Protein AF-A0A962H5W5-F1 (afdb_monomer)

pLDDT: mean 82.76, std 16.05, range [38.53, 98.12]

Sequence (138 aa):
MAVGHEYLLQAAAADQRLARKHAELLALIEQIERPTLGQLGQVLGALKTQQQAWLSYRAAECELIGSLTLSAASWPTKYAHQCALNHSELRLRRVRDATRCVRRVTRFDAPSGPGSAPPDDYAIANCLQ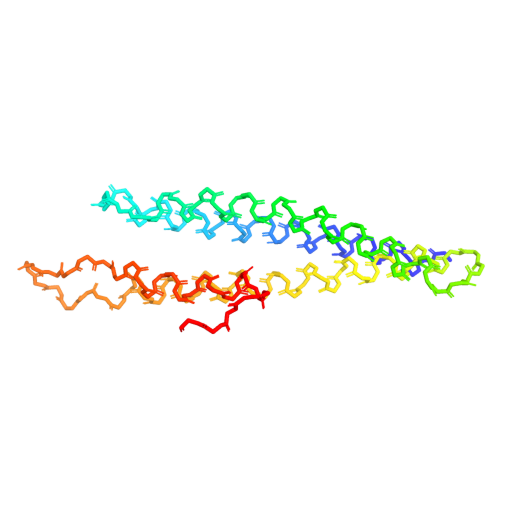QLAPLTNHL

Foldseek 3Di:
DPQLVVLQVLLVVLVVLLVVLLVVLLVLLVVLCPVPPDPSVVVSVVSVVLVVVLVVVLQVVLLVQLVVVVDPDCRSSSSSSNSSNVSSVLLSVLSVQLSVQSVVQQVPWDPDDPPTDRRDPVSNVVSCVSNVVPDDDD

Structure (mmCIF, N/CA/C/O backbone):
data_AF-A0A962H5W5-F1
#
_entry.id   AF-A0A962H5W5-F1
#
loop_
_atom_site.group_PDB
_atom_site.id
_atom_site.type_symbol
_atom_site.label_atom_id
_atom_site.label_alt_id
_atom_site.label_comp_id
_atom_site.label_asym_id
_atom_site.label_entity_id
_atom_site.label_seq_id
_atom_site.pdbx_PDB_ins_code
_atom_site.Cartn_x
_atom_site.Cartn_y
_atom_site.Cartn_z
_atom_site.occupancy
_atom_site.B_iso_or_equiv
_atom_site.auth_seq_id
_atom_site.auth_comp_id
_atom_site.auth_asym_id
_atom_site.auth_atom_id
_atom_site.pdbx_PDB_model_num
ATOM 1 N N . MET A 1 1 ? 25.247 -0.342 -16.739 1.00 53.72 1 MET A N 1
ATOM 2 C CA . MET A 1 1 ? 24.498 -1.351 -15.952 1.00 53.72 1 MET A CA 1
ATOM 3 C C . MET A 1 1 ? 24.246 -0.964 -14.483 1.00 53.72 1 MET A C 1
ATOM 5 O O . MET A 1 1 ? 23.382 -1.578 -13.880 1.00 53.72 1 MET A O 1
ATOM 9 N N . ALA A 1 2 ? 24.895 0.061 -13.903 1.00 62.94 2 ALA A N 1
ATOM 10 C CA . ALA A 1 2 ? 24.767 0.379 -12.467 1.00 62.94 2 ALA A CA 1
ATOM 11 C C . ALA A 1 2 ? 23.430 1.027 -12.026 1.00 62.94 2 ALA A C 1
ATOM 13 O O . ALA A 1 2 ? 22.914 0.705 -10.963 1.00 62.94 2 ALA A O 1
ATOM 14 N N . VAL A 1 3 ? 22.829 1.899 -12.846 1.00 63.75 3 VAL A N 1
ATOM 15 C CA . VAL A 1 3 ? 21.705 2.759 -12.404 1.00 63.75 3 VAL A CA 1
ATOM 16 C C . VAL A 1 3 ? 20.392 1.992 -12.174 1.00 63.75 3 VAL A C 1
ATOM 18 O O . VAL A 1 3 ? 19.627 2.323 -11.277 1.00 63.75 3 VAL A O 1
ATOM 21 N N . GLY A 1 4 ? 20.111 0.944 -12.956 1.00 73.25 4 GLY A N 1
ATOM 22 C CA . GLY A 1 4 ? 18.900 0.130 -12.757 1.00 73.25 4 GLY A CA 1
ATOM 23 C C . GLY A 1 4 ? 18.947 -0.703 -11.471 1.00 73.25 4 GLY A C 1
ATOM 24 O O . GLY A 1 4 ? 17.934 -0.856 -10.794 1.00 73.25 4 GLY A O 1
ATOM 25 N N . HIS A 1 5 ? 20.136 -1.194 -11.111 1.00 80.75 5 HIS A N 1
ATOM 26 C CA . HIS A 1 5 ? 20.346 -1.996 -9.907 1.00 80.75 5 HIS A CA 1
ATOM 27 C C . HIS A 1 5 ? 20.184 -1.163 -8.628 1.00 80.75 5 HIS A C 1
ATOM 29 O O . HIS A 1 5 ? 19.607 -1.630 -7.651 1.00 80.75 5 HIS A O 1
ATOM 35 N N . GLU A 1 6 ? 20.625 0.096 -8.652 1.00 87.56 6 GLU A N 1
ATOM 36 C CA . GLU A 1 6 ? 20.420 1.025 -7.542 1.00 87.56 6 GLU A CA 1
ATOM 37 C C . GLU A 1 6 ? 18.927 1.237 -7.243 1.00 87.56 6 GLU A C 1
ATOM 39 O O . GLU A 1 6 ? 18.505 1.079 -6.095 1.00 87.56 6 GLU A O 1
ATOM 44 N N . TYR A 1 7 ? 18.105 1.504 -8.266 1.00 88.06 7 TYR A N 1
ATOM 45 C CA . TYR A 1 7 ? 16.658 1.658 -8.078 1.00 88.06 7 TYR A CA 1
ATOM 46 C C . TYR A 1 7 ? 15.990 0.388 -7.558 1.00 88.06 7 TYR A C 1
ATOM 48 O O . TYR A 1 7 ? 15.091 0.477 -6.725 1.00 88.06 7 TYR A O 1
ATOM 56 N N . LEU A 1 8 ? 16.439 -0.789 -7.999 1.00 87.12 8 LEU A N 1
ATOM 57 C CA . LEU A 1 8 ? 15.937 -2.062 -7.487 1.00 87.12 8 LEU A CA 1
ATOM 58 C C . LEU A 1 8 ? 16.194 -2.202 -5.977 1.00 87.12 8 LEU A C 1
ATOM 60 O O . LEU A 1 8 ? 15.275 -2.522 -5.220 1.00 87.12 8 LEU A O 1
ATOM 64 N N . LEU A 1 9 ? 17.419 -1.918 -5.524 1.00 91.75 9 LEU A N 1
ATOM 65 C CA . LEU A 1 9 ? 17.771 -1.967 -4.101 1.00 91.75 9 LEU A CA 1
ATOM 66 C C . LEU A 1 9 ? 16.997 -0.922 -3.286 1.00 91.75 9 LEU A C 1
ATOM 68 O O . LEU A 1 9 ? 16.485 -1.225 -2.204 1.00 91.75 9 LEU A O 1
ATOM 72 N N . GLN A 1 10 ? 16.866 0.300 -3.807 1.00 92.56 10 GLN A N 1
ATOM 73 C CA . GLN A 1 10 ? 16.103 1.363 -3.154 1.00 92.56 10 GLN A CA 1
ATOM 74 C C . GLN A 1 10 ? 14.612 1.017 -3.056 1.00 92.56 10 GLN A C 1
ATOM 76 O O . GLN A 1 10 ? 14.012 1.228 -1.998 1.00 92.56 10 GLN A O 1
ATOM 81 N N . ALA A 1 11 ? 14.025 0.442 -4.111 1.00 90.06 11 ALA A N 1
ATOM 82 C CA . ALA A 1 11 ? 12.640 -0.018 -4.121 1.00 90.06 11 ALA A CA 1
ATOM 83 C C . ALA A 1 11 ? 12.422 -1.132 -3.088 1.00 90.06 11 ALA A C 1
ATOM 85 O O . ALA A 1 11 ? 11.494 -1.044 -2.286 1.00 90.06 11 ALA A O 1
ATOM 86 N N . ALA A 1 12 ? 13.324 -2.116 -3.010 1.00 92.31 12 ALA A N 1
ATOM 87 C CA . ALA A 1 12 ? 13.263 -3.164 -1.991 1.00 92.31 12 ALA A CA 1
ATOM 88 C C . ALA A 1 12 ? 13.342 -2.588 -0.563 1.00 92.31 12 ALA A C 1
ATOM 90 O O . ALA A 1 12 ? 12.569 -2.966 0.322 1.00 92.31 12 ALA A O 1
ATOM 91 N N . ALA A 1 13 ? 14.229 -1.618 -0.329 1.00 95.12 13 ALA A N 1
ATOM 92 C CA . ALA A 1 13 ? 14.328 -0.943 0.961 1.00 95.12 13 ALA A CA 1
ATOM 93 C C . ALA A 1 13 ? 13.066 -0.118 1.288 1.00 95.12 13 ALA A C 1
ATOM 95 O O . ALA A 1 13 ? 12.629 -0.078 2.444 1.00 95.12 13 ALA A O 1
ATOM 96 N N . ALA A 1 14 ? 12.466 0.540 0.291 1.00 93.94 14 ALA A N 1
ATOM 97 C CA . ALA A 1 14 ? 11.201 1.255 0.437 1.00 93.94 14 ALA A CA 1
ATOM 98 C C . ALA A 1 14 ? 10.046 0.298 0.763 1.00 93.94 14 ALA A C 1
ATOM 100 O O . ALA A 1 14 ? 9.263 0.596 1.666 1.00 93.94 14 ALA A O 1
ATOM 101 N N . ASP A 1 15 ? 10.001 -0.873 0.128 1.00 94.00 15 ASP A N 1
ATOM 102 C CA . ASP A 1 15 ? 8.996 -1.913 0.362 1.00 94.00 15 ASP A CA 1
ATOM 103 C C . ASP A 1 15 ? 9.072 -2.468 1.778 1.00 94.00 15 ASP A C 1
ATOM 105 O O . ASP A 1 15 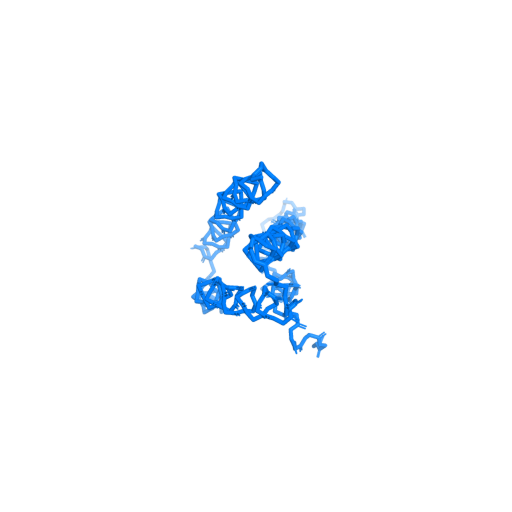? 8.053 -2.571 2.459 1.00 94.00 15 ASP A O 1
ATOM 109 N N . GLN A 1 16 ? 10.277 -2.722 2.287 1.00 96.69 16 GLN A N 1
ATOM 110 C CA . GLN A 1 16 ? 10.448 -3.123 3.681 1.00 96.69 16 GLN A CA 1
ATOM 111 C C . GLN A 1 16 ? 9.977 -2.038 4.662 1.00 96.69 16 GLN A C 1
ATOM 113 O O . GLN A 1 16 ? 9.342 -2.340 5.676 1.00 96.69 16 GLN A O 1
ATOM 118 N N . ARG A 1 17 ? 10.272 -0.758 4.386 1.00 97.62 17 ARG A N 1
ATOM 119 C CA . ARG A 1 17 ? 9.785 0.360 5.216 1.00 97.62 17 ARG A CA 1
ATOM 120 C C . ARG A 1 17 ? 8.263 0.478 5.161 1.00 97.62 17 ARG A C 1
ATOM 122 O O . ARG A 1 17 ? 7.650 0.727 6.199 1.00 97.62 17 ARG A O 1
ATOM 129 N N . LEU A 1 18 ? 7.673 0.302 3.981 1.00 97.12 18 LEU A N 1
ATOM 130 C CA . LEU A 1 18 ? 6.230 0.306 3.768 1.00 97.12 18 LEU A CA 1
ATOM 131 C C . LEU A 1 18 ? 5.560 -0.846 4.515 1.00 97.12 18 LEU A C 1
ATOM 133 O O . LEU A 1 18 ? 4.626 -0.592 5.267 1.00 97.12 18 LEU A O 1
ATOM 137 N N . ALA A 1 19 ? 6.074 -2.070 4.396 1.00 97.38 19 ALA A N 1
ATOM 138 C CA . ALA A 1 19 ? 5.551 -3.237 5.099 1.00 97.38 19 ALA A CA 1
ATOM 139 C C . ALA A 1 19 ? 5.559 -3.032 6.620 1.00 97.38 19 ALA A C 1
ATOM 141 O O . ALA A 1 19 ? 4.533 -3.217 7.273 1.00 97.38 19 ALA A O 1
ATOM 142 N N . ARG A 1 20 ? 6.680 -2.551 7.182 1.00 98.12 20 ARG A N 1
ATOM 143 C CA . ARG A 1 20 ? 6.777 -2.237 8.618 1.00 98.12 20 ARG A CA 1
ATOM 144 C C . ARG A 1 20 ? 5.763 -1.179 9.053 1.00 98.12 20 ARG A C 1
ATOM 146 O O . ARG A 1 20 ? 5.114 -1.348 10.079 1.00 98.12 20 ARG A O 1
ATOM 153 N N . LYS A 1 21 ? 5.604 -0.094 8.286 1.00 97.44 21 LYS A N 1
ATOM 154 C CA . LYS A 1 21 ? 4.641 0.967 8.628 1.00 97.44 21 LYS A CA 1
ATOM 155 C C . LYS A 1 21 ? 3.189 0.554 8.433 1.00 97.44 21 LYS A C 1
ATOM 157 O O . LYS A 1 21 ? 2.347 0.965 9.221 1.00 97.44 21 LYS A O 1
ATOM 162 N N . HIS A 1 22 ? 2.901 -0.285 7.447 1.00 97.69 22 HIS A N 1
ATOM 163 C CA . HIS A 1 22 ? 1.573 -0.854 7.277 1.00 97.69 22 HIS A CA 1
ATOM 164 C C . HIS A 1 22 ? 1.221 -1.778 8.450 1.00 97.69 22 HIS A C 1
ATOM 166 O O . HIS A 1 22 ? 0.144 -1.650 9.018 1.00 97.69 22 HIS A O 1
ATOM 172 N N . ALA A 1 23 ? 2.150 -2.638 8.881 1.00 97.50 23 ALA A N 1
ATOM 173 C CA . ALA A 1 23 ? 1.961 -3.474 10.067 1.00 97.50 23 ALA A CA 1
ATOM 174 C C . ALA A 1 23 ? 1.742 -2.641 11.345 1.00 97.50 23 ALA A C 1
ATOM 176 O O . ALA A 1 23 ? 0.869 -2.964 12.141 1.00 97.50 23 ALA A O 1
ATOM 177 N N . GLU A 1 24 ? 2.478 -1.538 11.517 1.00 96.50 24 GLU A N 1
ATOM 178 C CA . GLU A 1 24 ? 2.271 -0.598 12.630 1.00 96.50 24 GLU A CA 1
ATOM 179 C C . GLU A 1 24 ? 0.882 0.054 12.603 1.00 96.50 24 GLU A C 1
ATOM 181 O O . GLU A 1 24 ? 0.262 0.197 13.655 1.00 96.50 24 GLU A O 1
ATOM 186 N N . LEU A 1 25 ? 0.380 0.434 11.422 1.00 95.62 25 LEU A N 1
ATOM 187 C CA . LEU A 1 25 ? -0.978 0.959 11.270 1.00 95.62 25 LEU A CA 1
ATOM 188 C C . LEU A 1 25 ? -2.031 -0.092 11.639 1.00 95.62 25 LEU A C 1
ATOM 190 O O . LEU A 1 25 ? -2.953 0.219 12.384 1.00 95.62 25 LEU A O 1
ATOM 194 N N . LEU A 1 26 ? -1.883 -1.324 11.146 1.00 94.88 26 LEU A N 1
ATOM 195 C CA . LEU A 1 26 ? -2.806 -2.414 11.463 1.00 94.88 26 LEU A CA 1
ATOM 196 C C . LEU A 1 26 ? -2.822 -2.704 12.964 1.00 94.88 26 LEU A C 1
ATOM 198 O O . LEU A 1 26 ? -3.891 -2.734 13.554 1.00 94.88 26 LEU A O 1
ATOM 202 N N . ALA A 1 27 ? -1.652 -2.828 13.595 1.00 93.06 27 ALA A N 1
ATOM 203 C CA . ALA A 1 27 ? -1.555 -3.066 15.033 1.00 93.06 27 ALA A CA 1
ATOM 204 C C . ALA A 1 27 ? -2.178 -1.928 15.859 1.00 93.06 27 ALA A C 1
ATOM 206 O O . ALA A 1 27 ? -2.781 -2.186 16.897 1.00 93.06 27 ALA A O 1
ATOM 207 N N . LEU A 1 28 ? -2.051 -0.676 15.403 1.00 90.44 28 LEU A N 1
ATOM 208 C CA . LEU A 1 28 ? -2.706 0.468 16.035 1.00 90.44 28 LEU A CA 1
ATOM 209 C C . LEU A 1 28 ? -4.235 0.349 15.962 1.00 90.44 28 LEU A C 1
ATOM 211 O O . LEU A 1 28 ? -4.895 0.555 16.972 1.00 90.44 28 LEU A O 1
ATOM 215 N N . ILE A 1 29 ? -4.785 -0.013 14.801 1.00 88.38 29 ILE A N 1
ATOM 216 C CA . ILE A 1 29 ? -6.232 -0.208 14.622 1.00 88.38 29 ILE A CA 1
ATOM 217 C C . ILE A 1 29 ? -6.726 -1.404 15.449 1.00 88.38 29 ILE A C 1
ATOM 219 O O . ILE A 1 29 ? -7.709 -1.270 16.168 1.00 88.38 29 ILE A O 1
ATOM 223 N N . GLU A 1 30 ? -6.005 -2.530 15.443 1.00 88.31 30 GLU A N 1
ATOM 224 C CA . GLU A 1 30 ? -6.341 -3.716 16.252 1.00 88.31 30 GLU A CA 1
ATOM 225 C C . GLU A 1 30 ? -6.342 -3.407 17.761 1.00 88.31 30 GLU A C 1
ATOM 227 O O . GLU A 1 30 ? -7.133 -3.973 18.510 1.00 88.31 30 GLU A O 1
ATOM 232 N N . GLN A 1 31 ? -5.466 -2.515 18.239 1.00 85.00 31 GLN A N 1
ATOM 233 C CA . GLN A 1 31 ? -5.463 -2.077 19.642 1.00 85.00 31 GLN A CA 1
ATOM 234 C C . GLN A 1 31 ? -6.691 -1.231 19.993 1.00 85.00 31 GLN A C 1
ATOM 236 O O . GLN A 1 31 ? -7.194 -1.347 21.109 1.00 85.00 31 GLN A O 1
ATOM 241 N N . ILE A 1 32 ? -7.162 -0.407 19.054 1.00 79.44 32 ILE A N 1
ATOM 242 C CA . ILE A 1 32 ? -8.354 0.435 19.220 1.00 79.44 32 ILE A CA 1
ATOM 243 C C . ILE A 1 32 ? -9.632 -0.411 19.186 1.00 79.44 32 ILE A C 1
ATOM 245 O O . ILE A 1 32 ? -10.554 -0.124 19.935 1.00 79.44 32 ILE A O 1
ATOM 249 N N . GLU A 1 33 ? -9.669 -1.467 18.371 1.00 71.50 33 GLU A N 1
ATOM 250 C CA . GLU A 1 33 ? -10.833 -2.351 18.210 1.00 71.50 33 GLU A CA 1
ATOM 251 C C . GLU A 1 33 ? -11.084 -3.258 19.433 1.00 71.50 33 GLU A C 1
ATOM 253 O O . GLU A 1 33 ? -12.222 -3.592 19.746 1.00 71.50 33 GLU A O 1
ATOM 258 N N . ARG A 1 34 ? -10.042 -3.657 20.179 1.00 61.78 34 ARG A N 1
ATOM 259 C CA . ARG A 1 34 ? -10.188 -4.570 21.337 1.00 61.78 34 ARG A CA 1
ATOM 260 C C . ARG A 1 34 ? -11.174 -4.105 22.430 1.00 61.78 34 ARG A C 1
ATOM 262 O O . ARG A 1 34 ? -11.752 -4.985 23.066 1.00 61.78 34 ARG A O 1
ATOM 269 N N . PRO A 1 35 ? -11.370 -2.800 22.693 1.00 56.09 35 PRO A N 1
ATOM 270 C CA . PRO A 1 35 ? -12.443 -2.321 23.574 1.00 56.09 35 PRO A CA 1
ATOM 271 C C . PRO A 1 35 ? -13.789 -1.986 22.892 1.00 56.09 35 PRO A C 1
ATOM 273 O O . PRO A 1 35 ? -14.773 -1.818 23.611 1.00 56.09 35 PRO A O 1
ATOM 276 N N . THR A 1 36 ? -13.886 -1.901 21.559 1.00 51.09 36 THR A N 1
ATOM 277 C CA . THR A 1 36 ? -15.105 -1.489 20.830 1.00 51.09 36 THR A CA 1
ATOM 278 C C . THR A 1 36 ? -15.480 -2.499 19.741 1.00 51.09 36 THR A C 1
ATOM 280 O O . THR A 1 36 ? -14.849 -2.590 18.693 1.00 51.09 36 THR A O 1
ATOM 283 N N . LEU A 1 37 ? -16.563 -3.254 19.961 1.00 48.53 37 LEU A N 1
ATOM 284 C CA . LEU A 1 37 ? -17.202 -4.095 18.938 1.00 48.53 37 LEU A CA 1
ATOM 285 C C . LEU A 1 37 ? -17.851 -3.195 17.867 1.00 48.53 37 LEU A C 1
ATOM 287 O O . LEU A 1 37 ? -19.047 -2.921 17.922 1.00 48.53 37 LEU A O 1
ATOM 291 N N . GLY A 1 38 ? -17.053 -2.688 16.927 1.00 61.31 38 GLY A N 1
ATOM 292 C CA . GLY A 1 38 ? -17.466 -1.706 15.922 1.00 61.31 38 GLY A CA 1
ATOM 293 C C . GLY A 1 38 ? -16.872 -1.968 14.537 1.00 61.31 38 GLY A C 1
ATOM 294 O O . GLY A 1 38 ? -15.990 -2.804 14.360 1.00 61.31 38 GLY A O 1
ATOM 295 N N . GLN A 1 39 ? -17.374 -1.243 13.535 1.00 67.44 39 GLN A N 1
ATOM 296 C CA . GLN A 1 39 ? -17.140 -1.398 12.086 1.00 67.44 39 GLN A CA 1
ATOM 297 C C . GLN A 1 39 ? -15.654 -1.418 11.645 1.00 67.44 39 GLN A C 1
ATOM 299 O O . GLN A 1 39 ? -15.351 -1.784 10.504 1.00 67.44 39 GLN A O 1
ATOM 304 N N . LEU A 1 40 ? -14.716 -1.095 12.542 1.00 74.62 40 LEU A N 1
ATOM 305 C CA . LEU A 1 40 ? -13.269 -1.130 12.322 1.00 74.62 40 LEU A CA 1
ATOM 306 C C . LEU A 1 40 ? -12.723 -2.511 11.922 1.00 74.62 40 LEU A C 1
ATOM 308 O O . LEU A 1 40 ? -11.770 -2.565 11.141 1.00 74.62 40 LEU A O 1
ATOM 312 N N . GLY A 1 41 ? -13.344 -3.617 12.342 1.00 76.12 41 GLY A N 1
ATOM 313 C CA . GLY A 1 41 ? -12.916 -4.957 11.919 1.00 76.12 41 GLY A CA 1
ATOM 314 C C . GLY A 1 41 ? -13.009 -5.168 10.402 1.00 76.12 41 GLY A C 1
ATOM 315 O O . GLY A 1 41 ? -12.116 -5.754 9.779 1.00 76.12 41 GLY A O 1
ATOM 316 N N . GLN A 1 42 ? -14.043 -4.605 9.763 1.00 83.06 42 GLN A N 1
ATOM 317 C CA . GLN A 1 42 ? -14.171 -4.624 8.300 1.00 83.06 42 GLN A CA 1
ATOM 318 C C . GLN A 1 42 ? -13.104 -3.745 7.640 1.00 83.06 42 GLN A C 1
ATOM 320 O O . GLN A 1 42 ? -12.507 -4.137 6.634 1.00 83.06 42 GLN A O 1
ATOM 325 N N . VAL A 1 43 ? -12.808 -2.586 8.237 1.00 86.12 43 VAL A N 1
ATOM 326 C CA . VAL A 1 43 ? -11.757 -1.672 7.769 1.00 86.12 43 VAL A CA 1
ATOM 327 C C . VAL A 1 43 ? -10.386 -2.346 7.819 1.00 86.12 43 VAL A C 1
ATOM 329 O O . VAL A 1 43 ? -9.617 -2.243 6.865 1.00 86.12 43 VAL A O 1
ATOM 332 N N . LEU A 1 44 ? -10.082 -3.096 8.878 1.00 88.94 44 LEU A N 1
ATOM 333 C CA . LEU A 1 44 ? -8.828 -3.832 9.007 1.00 88.94 44 LEU A CA 1
ATOM 334 C C . LEU A 1 44 ? -8.644 -4.868 7.884 1.00 88.94 44 LEU A C 1
ATOM 336 O O . LEU A 1 44 ? -7.579 -4.937 7.259 1.00 88.94 44 LEU A O 1
ATOM 340 N N . GLY A 1 45 ? -9.686 -5.659 7.610 1.00 89.75 45 GLY A N 1
ATOM 341 C CA . GLY A 1 45 ? -9.696 -6.624 6.507 1.00 89.75 45 GLY A CA 1
ATOM 342 C C . GLY A 1 45 ? -9.542 -5.946 5.142 1.00 89.75 45 GLY A C 1
ATOM 343 O O . GLY A 1 45 ? -8.748 -6.392 4.304 1.00 89.75 45 GLY A O 1
ATOM 344 N N . ALA A 1 46 ? -10.232 -4.821 4.945 1.00 91.75 46 ALA A N 1
ATOM 345 C CA . ALA A 1 46 ? -10.136 -4.019 3.732 1.00 91.75 46 ALA A CA 1
ATOM 346 C C . ALA A 1 46 ? -8.727 -3.435 3.538 1.00 91.75 46 ALA A C 1
ATOM 348 O O . ALA A 1 46 ? -8.191 -3.524 2.438 1.00 91.75 46 ALA A O 1
ATOM 349 N N . LEU A 1 47 ? -8.078 -2.917 4.587 1.00 93.06 47 LEU A N 1
ATOM 350 C CA . LEU A 1 47 ? -6.705 -2.399 4.524 1.00 93.06 47 LEU A CA 1
ATOM 351 C C . LEU A 1 47 ? -5.697 -3.486 4.131 1.00 93.06 47 LEU A C 1
ATOM 353 O O . LEU A 1 47 ? -4.853 -3.261 3.261 1.00 93.06 47 LEU A O 1
ATOM 357 N N . LYS A 1 48 ? -5.804 -4.683 4.729 1.00 94.69 48 LYS A N 1
ATOM 358 C CA . LYS A 1 48 ? -4.954 -5.840 4.389 1.00 94.69 48 LYS A CA 1
ATOM 359 C C . LYS A 1 48 ? -5.108 -6.218 2.911 1.00 94.69 48 LYS A C 1
ATOM 361 O O . LYS A 1 48 ? -4.110 -6.307 2.193 1.00 94.69 48 LYS A O 1
ATOM 366 N N . THR A 1 49 ? -6.350 -6.363 2.452 1.00 95.19 49 THR A N 1
ATOM 367 C CA . THR A 1 49 ? -6.676 -6.723 1.061 1.00 95.19 49 THR A CA 1
ATOM 368 C C . THR A 1 49 ? -6.216 -5.646 0.081 1.00 95.19 49 THR A C 1
ATOM 370 O O . THR A 1 49 ? -5.553 -5.931 -0.916 1.00 95.19 49 THR A O 1
ATOM 373 N N . GLN A 1 50 ? -6.501 -4.381 0.386 1.00 94.38 50 GLN A N 1
ATOM 374 C CA . GLN A 1 50 ? -6.161 -3.254 -0.472 1.00 94.38 50 GLN A CA 1
ATOM 375 C C . GLN A 1 50 ? -4.641 -3.080 -0.596 1.00 94.38 50 GLN A C 1
ATOM 377 O O . GLN A 1 50 ? -4.161 -2.767 -1.683 1.00 94.38 50 GLN A O 1
ATOM 382 N N . GLN A 1 51 ? -3.860 -3.340 0.458 1.00 95.50 51 GLN A N 1
ATOM 383 C CA . GLN A 1 51 ? -2.399 -3.304 0.378 1.00 95.50 51 GLN A CA 1
ATOM 384 C C . GLN A 1 51 ? -1.834 -4.405 -0.535 1.00 95.50 51 GLN A C 1
ATOM 386 O O . GLN A 1 51 ? -0.900 -4.140 -1.292 1.00 95.50 51 GLN A O 1
ATOM 391 N N . GLN A 1 52 ? -2.399 -5.616 -0.505 1.00 95.38 52 GLN A N 1
ATOM 392 C CA . GLN A 1 52 ? -2.007 -6.707 -1.409 1.00 95.38 52 GLN A CA 1
ATOM 393 C C . GLN A 1 52 ? -2.375 -6.396 -2.867 1.00 95.38 52 GLN A C 1
ATOM 395 O O . GLN A 1 52 ? -1.545 -6.541 -3.769 1.00 95.38 52 GLN A O 1
ATOM 400 N N . ALA A 1 53 ? -3.591 -5.893 -3.094 1.00 94.94 53 ALA A N 1
ATOM 401 C CA . ALA A 1 53 ? -4.037 -5.461 -4.415 1.00 94.94 53 ALA A CA 1
ATOM 402 C C . ALA A 1 53 ? -3.166 -4.317 -4.956 1.00 94.94 53 ALA A C 1
ATOM 404 O O . ALA A 1 53 ? -2.767 -4.333 -6.116 1.00 94.94 53 ALA A O 1
ATOM 405 N N . TRP A 1 54 ? -2.794 -3.359 -4.103 1.00 94.81 54 TRP A N 1
ATOM 406 C CA . TRP A 1 54 ? -1.923 -2.248 -4.476 1.00 94.81 54 TRP A CA 1
ATOM 407 C C . TRP A 1 54 ? -0.521 -2.706 -4.903 1.00 94.81 54 TRP A C 1
ATOM 409 O O . TRP A 1 54 ? 0.024 -2.161 -5.860 1.00 94.81 54 TRP A O 1
ATOM 419 N N . LEU A 1 55 ? 0.058 -3.716 -4.238 1.00 94.38 55 LEU A N 1
ATOM 420 C CA . LEU A 1 55 ? 1.348 -4.292 -4.644 1.00 94.38 55 LEU A CA 1
ATOM 421 C C . LEU A 1 55 ? 1.274 -4.914 -6.044 1.00 94.38 55 LEU A C 1
ATOM 423 O O . LEU A 1 55 ? 2.183 -4.713 -6.848 1.00 94.38 55 LEU A O 1
ATOM 427 N N . SER A 1 56 ? 0.177 -5.619 -6.331 1.00 95.19 56 SER A N 1
ATOM 428 C CA . SER A 1 56 ? -0.072 -6.240 -7.638 1.00 95.19 56 SER A CA 1
ATOM 429 C C . SER A 1 56 ? -0.282 -5.183 -8.724 1.00 95.19 56 SER A C 1
ATOM 431 O O . SER A 1 56 ? 0.361 -5.235 -9.769 1.00 95.19 56 SER A O 1
ATOM 433 N N . TYR A 1 57 ? -1.107 -4.169 -8.437 1.00 94.06 57 TYR A N 1
ATOM 434 C CA . TYR A 1 57 ? -1.314 -3.018 -9.315 1.00 94.06 57 TYR A CA 1
ATOM 435 C C . TYR A 1 57 ? 0.007 -2.319 -9.649 1.00 94.06 57 TYR A C 1
ATOM 437 O O . TYR A 1 57 ? 0.315 -2.122 -10.817 1.00 94.06 57 TYR A O 1
ATOM 445 N N . ARG A 1 58 ? 0.824 -1.996 -8.637 1.00 95.00 58 ARG A N 1
ATOM 446 C CA . ARG A 1 58 ? 2.119 -1.334 -8.836 1.00 95.00 58 ARG A CA 1
ATOM 447 C C . ARG A 1 58 ? 3.032 -2.143 -9.756 1.00 95.00 58 ARG A C 1
ATOM 449 O O . ARG A 1 58 ? 3.718 -1.553 -10.582 1.00 95.00 58 ARG A O 1
ATOM 456 N N . ALA A 1 59 ? 3.088 -3.465 -9.587 1.00 93.75 59 ALA A N 1
ATOM 457 C CA . ALA A 1 59 ? 3.929 -4.314 -10.426 1.00 93.75 59 ALA A CA 1
ATOM 458 C C . ALA A 1 59 ? 3.508 -4.225 -11.902 1.00 93.75 59 ALA A C 1
ATOM 460 O O . ALA A 1 59 ? 4.348 -3.917 -12.745 1.00 93.75 59 ALA A O 1
ATOM 461 N N . ALA A 1 60 ? 2.212 -4.394 -12.181 1.00 95.31 60 ALA A N 1
ATOM 462 C CA . ALA A 1 60 ? 1.662 -4.303 -13.533 1.00 95.31 60 ALA A CA 1
ATOM 463 C C . ALA A 1 60 ? 1.838 -2.900 -14.148 1.00 95.31 60 ALA A C 1
ATOM 465 O O . ALA A 1 60 ? 2.282 -2.768 -15.287 1.00 95.31 60 ALA A O 1
ATOM 466 N N . GLU A 1 61 ? 1.556 -1.846 -13.379 1.00 94.88 61 GLU A N 1
ATOM 467 C CA . GLU A 1 61 ? 1.719 -0.450 -13.806 1.00 94.88 61 GLU A CA 1
ATOM 468 C C . GLU A 1 61 ? 3.177 -0.147 -14.186 1.00 94.88 61 GLU A C 1
ATOM 470 O O . GLU A 1 61 ? 3.460 0.429 -15.236 1.00 94.88 61 GLU A O 1
ATOM 475 N N . CYS A 1 62 ? 4.132 -0.572 -13.355 1.00 94.38 62 CYS A N 1
ATOM 476 C CA . CYS A 1 62 ? 5.543 -0.290 -13.594 1.00 94.38 62 CYS A CA 1
ATOM 477 C C . CYS A 1 62 ? 6.147 -1.125 -14.725 1.00 94.38 62 CYS A C 1
ATOM 479 O O . CYS A 1 62 ? 7.050 -0.641 -15.412 1.00 94.38 62 CYS A O 1
ATOM 481 N N . GLU A 1 63 ? 5.653 -2.342 -14.953 1.00 92.25 63 GLU A N 1
ATOM 482 C CA . GLU A 1 63 ? 6.002 -3.134 -16.135 1.00 92.25 63 GLU A CA 1
ATOM 483 C C . GLU A 1 63 ? 5.531 -2.446 -17.421 1.00 92.25 63 GLU A C 1
ATOM 485 O O . GLU A 1 63 ? 6.307 -2.312 -18.375 1.00 92.25 63 GLU A O 1
ATOM 490 N N . LEU A 1 64 ? 4.299 -1.926 -17.426 1.00 92.69 64 LEU A N 1
ATOM 491 C CA . LEU A 1 64 ? 3.776 -1.154 -18.547 1.00 92.69 64 LEU A CA 1
ATOM 492 C C . LEU A 1 64 ? 4.609 0.110 -18.788 1.00 92.69 64 LEU A C 1
ATOM 494 O O . LEU A 1 64 ? 5.060 0.327 -19.909 1.00 92.69 64 LEU A O 1
ATOM 498 N N . ILE A 1 65 ? 4.880 0.912 -17.754 1.00 90.94 65 ILE A N 1
ATOM 499 C CA . ILE A 1 65 ? 5.697 2.134 -17.872 1.00 90.94 65 ILE A CA 1
ATOM 500 C C . ILE A 1 65 ? 7.087 1.823 -18.433 1.00 90.94 65 ILE A C 1
ATOM 502 O O . ILE A 1 65 ? 7.565 2.531 -19.321 1.00 90.94 65 ILE A O 1
ATOM 506 N N . GLY A 1 66 ? 7.731 0.756 -17.952 1.00 89.12 66 GLY A N 1
ATOM 507 C CA . GLY A 1 66 ? 9.004 0.299 -18.502 1.00 89.12 66 GLY A CA 1
ATOM 508 C C . GLY A 1 66 ? 8.893 -0.021 -19.993 1.00 89.12 66 GLY A C 1
ATOM 509 O O . GLY A 1 66 ? 9.698 0.459 -20.793 1.00 89.12 66 GLY A O 1
ATOM 510 N N . SER A 1 67 ? 7.860 -0.767 -20.377 1.00 88.69 67 SER A N 1
ATOM 511 C CA . SER A 1 67 ? 7.616 -1.189 -21.762 1.00 88.69 67 SER A CA 1
ATOM 512 C C . SER A 1 67 ? 7.299 -0.017 -22.701 1.00 88.69 67 SER A C 1
ATOM 514 O O . SER A 1 67 ? 7.801 0.033 -23.823 1.00 88.69 67 SER A O 1
ATOM 516 N N . LEU A 1 68 ? 6.536 0.974 -22.229 1.00 88.69 68 LEU A N 1
ATOM 517 C CA . LEU A 1 68 ? 6.159 2.174 -22.988 1.00 88.69 68 LEU A CA 1
ATOM 518 C C . LEU A 1 68 ? 7.338 3.100 -23.302 1.00 88.69 68 LEU A C 1
ATOM 520 O O . LEU A 1 68 ? 7.205 3.994 -24.134 1.00 88.69 68 LEU A O 1
ATOM 524 N N . THR A 1 69 ? 8.504 2.894 -22.686 1.00 84.44 69 THR A N 1
ATOM 525 C CA . THR A 1 69 ? 9.700 3.681 -23.022 1.00 84.44 69 THR A CA 1
ATOM 526 C C . THR A 1 69 ? 10.251 3.379 -24.414 1.00 84.44 69 THR A C 1
ATOM 528 O O . THR A 1 69 ? 11.123 4.117 -24.876 1.00 84.44 69 THR A O 1
ATOM 531 N N . LEU A 1 70 ? 9.778 2.300 -25.067 1.00 79.81 70 LEU A N 1
ATOM 532 C CA . LEU A 1 70 ? 10.166 1.849 -26.415 1.00 79.81 70 LEU A CA 1
ATOM 533 C C . LEU A 1 70 ? 11.690 1.831 -26.642 1.00 79.81 70 LEU A C 1
ATOM 535 O O . LEU A 1 70 ? 12.182 1.946 -27.763 1.00 79.81 70 LEU A O 1
ATOM 539 N N . SER A 1 71 ? 12.448 1.716 -25.553 1.00 76.50 71 SER A N 1
ATOM 540 C CA . SER A 1 71 ? 13.894 1.867 -25.537 1.00 76.50 71 SER A CA 1
ATOM 541 C C . SER A 1 71 ? 14.560 0.503 -25.652 1.00 76.50 71 SER A C 1
ATOM 543 O O . SER A 1 71 ? 14.137 -0.464 -25.022 1.00 76.50 71 SER A O 1
ATOM 545 N N . ALA A 1 72 ? 15.648 0.426 -26.415 1.00 71.25 72 ALA A N 1
ATOM 546 C CA . ALA A 1 72 ? 16.478 -0.770 -26.463 1.00 71.25 72 ALA A CA 1
ATOM 547 C C . ALA A 1 72 ? 17.305 -0.943 -25.167 1.00 71.25 72 ALA A C 1
ATOM 549 O O . ALA A 1 72 ? 17.563 0.015 -24.430 1.00 71.25 72 ALA A O 1
ATOM 550 N N . ALA A 1 73 ? 17.787 -2.167 -24.925 1.00 74.38 73 ALA A N 1
ATOM 551 C CA . ALA A 1 73 ? 18.671 -2.532 -23.810 1.00 74.38 73 ALA A CA 1
ATOM 552 C C . ALA A 1 73 ? 18.033 -2.385 -22.408 1.00 74.38 73 ALA A C 1
ATOM 554 O O . ALA A 1 73 ? 16.869 -2.703 -22.215 1.00 74.38 73 ALA A O 1
ATOM 555 N N . SER A 1 74 ? 18.800 -1.978 -21.388 1.00 78.81 74 SER A N 1
ATOM 556 C CA . SER A 1 74 ? 18.395 -2.012 -19.968 1.00 78.81 74 SER A CA 1
ATOM 557 C C . SER A 1 74 ? 17.456 -0.877 -19.524 1.00 78.81 74 SER A C 1
ATOM 559 O O . SER A 1 74 ? 17.163 -0.746 -18.333 1.00 78.81 74 SER A O 1
ATOM 561 N N . TRP A 1 75 ? 17.045 0.004 -20.438 1.00 71.31 75 TRP A N 1
ATOM 562 C CA . TRP A 1 75 ? 16.243 1.188 -20.120 1.00 71.31 75 TRP A CA 1
ATOM 563 C C . TRP A 1 75 ? 14.817 0.863 -19.649 1.00 71.31 75 TRP A C 1
ATOM 565 O O . TRP A 1 75 ? 14.448 1.397 -18.601 1.00 71.31 75 TRP A O 1
ATOM 575 N N . PRO A 1 76 ? 14.060 -0.053 -20.288 1.00 78.31 76 PRO A N 1
ATOM 576 C CA . PRO A 1 76 ? 12.749 -0.481 -19.793 1.00 78.31 76 PRO A CA 1
ATOM 577 C C . PRO A 1 76 ? 12.793 -0.953 -18.336 1.00 78.31 76 PRO A C 1
ATOM 579 O O . PRO A 1 76 ? 11.999 -0.518 -17.504 1.00 78.31 76 PRO A O 1
ATOM 582 N N . THR A 1 77 ? 13.801 -1.757 -17.990 1.00 83.31 77 THR A N 1
ATOM 583 C CA . THR A 1 77 ? 14.024 -2.252 -16.625 1.00 83.31 77 THR A CA 1
ATOM 584 C C . THR A 1 77 ? 14.331 -1.121 -15.644 1.00 83.31 77 THR A C 1
ATOM 586 O O . THR A 1 77 ? 13.787 -1.087 -14.542 1.00 83.31 77 THR A O 1
ATOM 589 N N . LYS A 1 78 ? 15.166 -0.151 -16.040 1.00 88.12 78 LYS A N 1
ATOM 590 C CA . LYS A 1 78 ? 15.467 1.025 -15.210 1.00 88.12 78 LYS A CA 1
ATOM 591 C C . LYS A 1 78 ? 14.200 1.827 -14.900 1.00 88.12 78 LYS A C 1
ATOM 593 O O . LYS A 1 78 ? 13.977 2.159 -13.737 1.00 88.12 78 LYS A O 1
ATOM 598 N N . TYR A 1 79 ? 13.385 2.133 -15.909 1.00 89.50 79 TYR A N 1
ATOM 599 C CA . TYR A 1 79 ? 12.162 2.918 -15.724 1.00 89.50 79 TYR A CA 1
ATOM 600 C C . TYR A 1 79 ? 11.106 2.164 -14.909 1.00 89.50 79 TYR A C 1
ATOM 602 O O . TYR A 1 79 ? 10.468 2.770 -14.048 1.00 89.50 79 TYR A O 1
ATOM 610 N N . ALA A 1 80 ? 10.994 0.844 -15.081 1.00 91.12 80 ALA A N 1
ATOM 611 C CA . ALA A 1 80 ? 10.148 0.008 -14.233 1.00 91.12 80 ALA A CA 1
ATOM 612 C C . ALA A 1 80 ? 10.584 0.056 -12.754 1.00 91.12 80 ALA A C 1
ATOM 614 O O . ALA A 1 80 ? 9.758 0.247 -11.861 1.00 91.12 80 ALA A O 1
ATOM 615 N N . HIS A 1 81 ? 11.887 -0.044 -12.469 1.00 91.81 81 HIS A N 1
ATOM 616 C CA . HIS A 1 81 ? 12.394 0.052 -11.095 1.00 91.81 81 HIS A CA 1
ATOM 617 C C . HIS A 1 81 ? 12.228 1.452 -10.493 1.00 91.81 81 HIS A C 1
ATOM 619 O O . HIS A 1 81 ? 11.855 1.577 -9.326 1.00 91.81 81 HIS A O 1
ATOM 625 N N . GLN A 1 82 ? 12.452 2.505 -11.282 1.00 93.44 82 GLN A N 1
ATOM 626 C CA . GLN A 1 82 ? 12.219 3.882 -10.846 1.00 93.44 82 GLN A CA 1
ATOM 627 C C . GLN A 1 82 ? 10.735 4.125 -10.528 1.00 93.44 82 GLN A C 1
ATOM 629 O O . GLN A 1 82 ? 10.413 4.729 -9.504 1.00 93.44 82 GLN A O 1
ATOM 634 N N . CYS A 1 83 ? 9.828 3.614 -11.365 1.00 94.50 83 CYS A N 1
ATOM 635 C CA . CYS A 1 83 ? 8.393 3.620 -11.097 1.00 94.50 83 CYS A CA 1
ATOM 636 C C . CYS A 1 83 ? 8.079 2.938 -9.758 1.00 94.50 83 CYS A C 1
ATOM 638 O O . CYS A 1 83 ? 7.425 3.535 -8.898 1.00 94.50 83 CYS A O 1
ATOM 640 N N . ALA A 1 84 ? 8.606 1.729 -9.538 1.00 94.94 84 ALA A N 1
ATOM 641 C CA . ALA A 1 84 ? 8.348 0.969 -8.320 1.00 94.94 84 ALA A CA 1
ATOM 642 C C . ALA A 1 84 ? 8.796 1.737 -7.068 1.00 94.94 84 ALA A C 1
ATOM 644 O O . ALA A 1 84 ? 8.022 1.848 -6.114 1.00 94.94 84 ALA A O 1
ATOM 645 N N . LEU A 1 85 ? 9.995 2.332 -7.098 1.00 95.38 85 LEU A N 1
ATOM 646 C CA . LEU A 1 85 ? 10.496 3.180 -6.017 1.00 95.38 85 LEU A CA 1
ATOM 647 C C . LEU A 1 85 ? 9.544 4.350 -5.730 1.00 95.38 85 LEU A C 1
ATOM 649 O O . LEU A 1 85 ? 9.107 4.516 -4.589 1.00 95.38 85 LEU A O 1
ATOM 653 N N . ASN A 1 86 ? 9.178 5.124 -6.755 1.00 95.75 86 ASN A N 1
ATOM 654 C CA . ASN A 1 86 ? 8.318 6.299 -6.602 1.00 95.75 86 ASN A CA 1
ATOM 655 C C . ASN A 1 86 ? 6.960 5.939 -5.980 1.00 95.75 86 ASN A C 1
ATOM 657 O O . ASN A 1 86 ? 6.504 6.597 -5.039 1.00 95.75 86 ASN A O 1
ATOM 661 N N . HIS A 1 87 ? 6.326 4.868 -6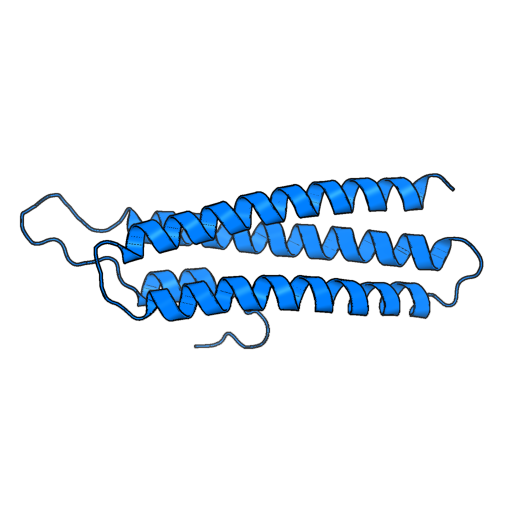.465 1.00 95.31 87 HIS A N 1
ATOM 662 C CA . HIS A 1 87 ? 5.057 4.392 -5.919 1.00 95.31 87 HIS A CA 1
ATOM 663 C C . HIS A 1 87 ? 5.197 3.930 -4.465 1.00 95.31 87 HIS A C 1
ATOM 665 O O . HIS A 1 87 ? 4.356 4.285 -3.634 1.00 95.31 87 HIS A O 1
ATOM 671 N N . SER A 1 88 ? 6.260 3.195 -4.128 1.00 95.62 88 SER A N 1
ATOM 672 C CA . SER A 1 88 ? 6.531 2.762 -2.752 1.00 95.62 88 SER A CA 1
ATOM 673 C C . SER A 1 88 ? 6.738 3.926 -1.799 1.00 95.62 88 SER A C 1
ATOM 675 O O . SER A 1 88 ? 6.197 3.917 -0.693 1.00 95.62 88 SER A O 1
ATOM 677 N N . GLU A 1 89 ? 7.462 4.960 -2.215 1.00 96.44 89 GLU A N 1
ATOM 678 C CA . GLU A 1 89 ? 7.665 6.147 -1.391 1.00 96.44 89 GLU A CA 1
ATOM 679 C C . GLU A 1 89 ? 6.383 6.955 -1.192 1.00 96.44 89 GLU A C 1
ATOM 681 O O . GLU A 1 89 ? 6.086 7.370 -0.068 1.00 96.44 89 GLU A O 1
ATOM 686 N N . LEU A 1 90 ? 5.595 7.152 -2.254 1.00 94.69 90 LEU A N 1
ATOM 687 C CA . LEU A 1 90 ? 4.296 7.823 -2.172 1.00 94.69 90 LEU A CA 1
ATOM 688 C C . LEU A 1 90 ? 3.347 7.082 -1.231 1.00 94.69 90 LEU A C 1
ATOM 690 O O . LEU A 1 90 ? 2.723 7.690 -0.359 1.00 94.69 90 LEU A O 1
ATOM 694 N N . ARG A 1 91 ? 3.267 5.758 -1.372 1.00 95.62 91 ARG A N 1
ATOM 695 C CA . ARG A 1 91 ? 2.439 4.915 -0.514 1.00 95.62 91 ARG A CA 1
ATOM 696 C C . ARG A 1 91 ? 2.918 4.947 0.934 1.00 95.62 91 ARG A C 1
ATOM 698 O O . ARG A 1 91 ? 2.099 5.104 1.834 1.00 95.62 91 ARG A O 1
ATOM 705 N N . LEU A 1 92 ? 4.230 4.876 1.166 1.00 96.25 92 LEU A N 1
ATOM 706 C CA . LEU A 1 92 ? 4.825 4.987 2.498 1.00 96.25 92 LEU A CA 1
ATOM 707 C C . LEU A 1 92 ? 4.495 6.327 3.164 1.00 96.25 92 LEU A C 1
ATOM 709 O O . LEU A 1 92 ? 4.199 6.338 4.359 1.00 96.25 92 LEU A O 1
AT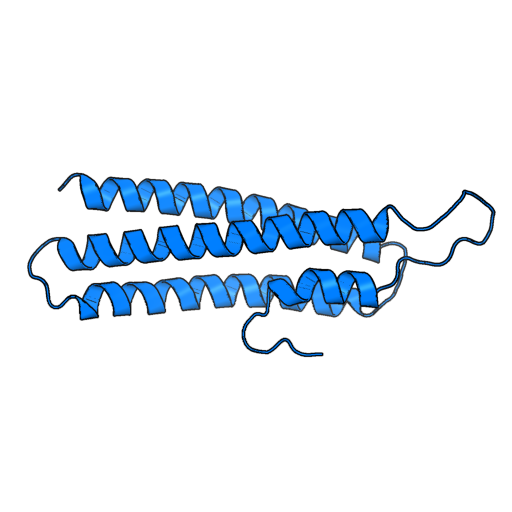OM 713 N N . ARG A 1 93 ? 4.531 7.443 2.422 1.00 95.81 93 ARG A N 1
ATOM 714 C CA . ARG A 1 93 ? 4.113 8.758 2.938 1.00 95.81 93 ARG A CA 1
ATOM 715 C C . ARG A 1 93 ? 2.661 8.720 3.418 1.00 95.81 93 ARG A C 1
ATOM 717 O O . ARG A 1 93 ? 2.422 8.975 4.592 1.00 95.81 93 ARG A O 1
ATOM 724 N N . ARG A 1 94 ? 1.734 8.256 2.575 1.00 95.56 94 ARG A N 1
ATOM 725 C CA . ARG A 1 94 ? 0.304 8.139 2.925 1.00 95.56 94 ARG A CA 1
ATOM 726 C C . ARG A 1 94 ? 0.053 7.224 4.125 1.00 95.56 94 ARG A C 1
ATOM 728 O O . ARG A 1 94 ? -0.733 7.567 4.997 1.00 95.56 94 ARG A O 1
ATOM 735 N N . VAL A 1 95 ? 0.745 6.084 4.216 1.00 96.62 95 VAL A N 1
ATOM 736 C CA . VAL A 1 95 ? 0.636 5.187 5.383 1.00 96.62 95 VAL A CA 1
ATOM 737 C C . VAL A 1 95 ? 1.150 5.868 6.650 1.00 96.62 95 VAL A C 1
ATOM 739 O O . VAL A 1 95 ? 0.493 5.799 7.681 1.00 96.62 95 VAL A O 1
ATOM 742 N N . ARG A 1 96 ? 2.286 6.576 6.590 1.00 96.75 96 ARG A N 1
ATOM 743 C CA . ARG A 1 96 ? 2.819 7.325 7.742 1.00 96.75 96 ARG A CA 1
ATOM 744 C C . ARG A 1 96 ? 1.871 8.426 8.201 1.00 96.75 96 ARG A C 1
ATOM 746 O O . ARG A 1 96 ? 1.689 8.596 9.407 1.00 96.75 96 ARG A O 1
ATOM 753 N N . ASP A 1 97 ? 1.300 9.165 7.260 1.00 95.81 97 ASP A N 1
ATOM 754 C CA . ASP A 1 97 ? 0.366 10.244 7.553 1.00 95.81 97 ASP A CA 1
ATOM 755 C C . ASP A 1 97 ? -0.947 9.691 8.124 1.00 95.81 97 ASP A C 1
ATOM 757 O O . ASP A 1 97 ? -1.440 10.228 9.117 1.00 95.81 97 ASP A O 1
ATOM 761 N N . ALA A 1 98 ? -1.432 8.548 7.622 1.00 94.94 98 ALA A N 1
ATOM 762 C CA . ALA A 1 98 ? -2.575 7.830 8.189 1.00 94.94 98 ALA A CA 1
ATOM 763 C C . ALA A 1 98 ? -2.297 7.377 9.621 1.00 94.94 98 ALA A C 1
ATOM 765 O O . ALA A 1 98 ? -3.059 7.705 10.525 1.00 94.94 98 ALA A O 1
ATOM 766 N N . THR A 1 99 ? -1.159 6.723 9.873 1.00 95.25 99 THR A N 1
ATOM 767 C CA . THR A 1 99 ? -0.758 6.326 11.231 1.00 95.25 99 THR A CA 1
ATOM 768 C C . THR A 1 99 ? -0.658 7.527 12.170 1.00 95.25 99 THR A C 1
ATOM 770 O O . THR A 1 99 ? -1.101 7.451 13.315 1.00 95.25 99 THR A O 1
ATOM 773 N N . ARG A 1 100 ? -0.080 8.649 11.718 1.00 94.62 100 ARG A N 1
ATOM 774 C CA . ARG A 1 100 ? 0.025 9.872 12.529 1.00 94.62 100 ARG A CA 1
ATOM 775 C C . ARG A 1 100 ? -1.354 10.456 12.837 1.00 94.62 100 ARG A C 1
ATOM 777 O O . ARG A 1 100 ? -1.565 10.907 13.960 1.00 94.62 100 ARG A O 1
ATOM 784 N N . CYS A 1 101 ? -2.253 10.461 11.858 1.00 92.88 101 CYS A N 1
ATOM 785 C CA . CYS A 1 101 ? -3.621 10.939 12.009 1.00 92.88 101 CYS A CA 1
ATOM 786 C C . CYS A 1 101 ? -4.397 10.071 13.005 1.00 92.88 101 CYS A C 1
ATOM 788 O O . CYS A 1 101 ? -4.874 10.610 13.999 1.00 92.88 101 CYS A O 1
ATOM 790 N N . VAL A 1 102 ? -4.400 8.740 12.831 1.00 90.94 102 VAL A N 1
ATOM 791 C CA . VAL A 1 102 ? -5.066 7.797 13.750 1.00 90.94 102 VAL A CA 1
ATOM 792 C C . VAL A 1 102 ? -4.555 7.995 15.177 1.00 90.94 102 VAL A C 1
ATOM 794 O O . VAL A 1 102 ? -5.343 8.219 16.084 1.00 90.94 102 VAL A O 1
ATOM 797 N N . ARG A 1 103 ? -3.229 8.057 15.375 1.00 91.00 103 ARG A N 1
ATOM 798 C CA . ARG A 1 103 ? -2.645 8.343 16.699 1.00 91.00 103 ARG A CA 1
ATOM 799 C C . ARG A 1 103 ? -3.097 9.665 17.302 1.00 91.00 103 ARG A C 1
ATOM 801 O O . ARG A 1 103 ? -3.079 9.794 18.518 1.00 91.00 103 ARG A O 1
ATOM 808 N N . ARG A 1 104 ? -3.368 10.681 16.484 1.00 89.00 104 ARG A N 1
ATOM 809 C CA . ARG A 1 104 ? -3.800 11.993 16.969 1.00 89.00 104 ARG A CA 1
ATOM 810 C C . ARG A 1 104 ? -5.242 11.922 17.448 1.00 89.00 104 ARG A C 1
ATOM 812 O O . ARG A 1 104 ? -5.494 12.336 18.572 1.00 89.00 104 ARG A O 1
ATOM 819 N N . VAL A 1 105 ? -6.134 11.373 16.625 1.00 85.00 105 VAL A N 1
ATOM 820 C CA . VAL A 1 105 ? -7.565 11.272 16.948 1.00 85.00 105 VAL A CA 1
ATOM 821 C C . VAL A 1 105 ? -7.816 10.293 18.093 1.00 85.00 105 VAL A C 1
ATOM 823 O O . VAL A 1 105 ? -8.720 10.504 18.877 1.00 85.00 105 VAL A O 1
ATOM 826 N N . THR A 1 106 ? -6.945 9.300 18.292 1.00 81.38 106 THR A N 1
ATOM 827 C CA . THR A 1 106 ? -7.047 8.373 19.433 1.00 81.38 106 THR A CA 1
ATOM 828 C C . THR A 1 106 ? -6.329 8.859 20.695 1.00 81.38 106 THR A C 1
ATOM 830 O O . THR A 1 106 ? -6.368 8.180 21.714 1.00 81.38 106 THR A O 1
ATOM 833 N N . ARG A 1 107 ? -5.589 9.976 20.635 1.00 74.75 107 ARG A N 1
ATOM 834 C CA . ARG A 1 107 ? -4.955 10.611 21.810 1.00 74.75 107 ARG A CA 1
ATOM 835 C C . ARG A 1 107 ? -5.772 11.779 22.361 1.00 74.75 107 ARG A C 1
ATOM 837 O O . ARG A 1 107 ? -5.531 12.173 23.497 1.00 74.75 107 ARG A O 1
ATOM 844 N N . PHE A 1 108 ? -6.665 12.358 21.558 1.00 54.78 108 PHE A N 1
ATOM 845 C CA . PHE A 1 108 ? -7.443 13.555 21.881 1.00 54.78 108 PHE A CA 1
ATOM 846 C C . PHE A 1 108 ? -8.922 13.211 22.115 1.00 54.78 108 PHE A C 1
ATOM 848 O O . PHE A 1 108 ? -9.773 13.689 21.390 1.00 54.78 108 PHE A O 1
ATOM 855 N N . ASP A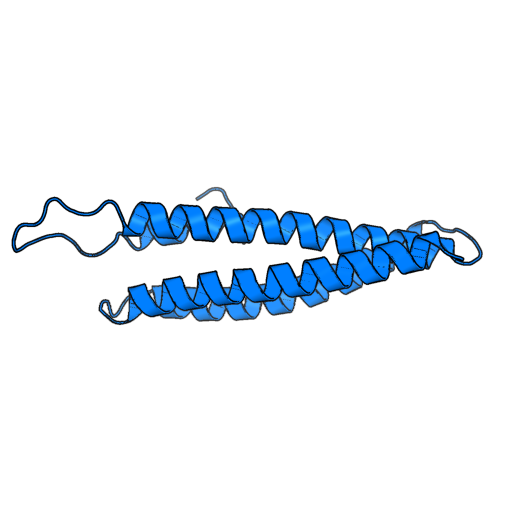 1 109 ? -9.170 12.390 23.138 1.00 47.47 109 ASP A N 1
ATOM 856 C CA . ASP A 1 109 ? -10.426 12.178 23.883 1.00 47.47 109 ASP A CA 1
ATOM 857 C C . ASP A 1 109 ? -9.966 11.463 25.179 1.00 47.47 109 ASP A C 1
ATOM 859 O O . ASP A 1 109 ? -9.477 10.342 25.108 1.00 47.47 109 ASP A O 1
ATOM 863 N N . ALA A 1 110 ? -9.899 12.010 26.397 1.00 42.44 110 ALA A N 1
ATOM 864 C CA . ALA A 1 110 ? -10.595 13.108 27.056 1.00 42.44 110 ALA A CA 1
ATOM 865 C C . ALA A 1 110 ? -9.753 13.665 28.240 1.00 42.44 110 ALA A C 1
ATOM 867 O O . ALA A 1 110 ? -8.816 13.000 28.695 1.00 42.44 110 ALA A O 1
ATOM 868 N N . PRO A 1 111 ? -10.110 14.828 28.830 1.00 41.78 111 PRO A N 1
ATOM 869 C CA . PRO A 1 111 ? -9.835 15.070 30.245 1.00 41.78 111 PRO A CA 1
ATOM 870 C C . PRO A 1 111 ? -10.386 13.893 31.061 1.00 41.78 111 PRO A C 1
ATOM 872 O O . PRO A 1 111 ? -11.561 13.543 30.976 1.00 41.78 111 PRO A O 1
ATOM 875 N N . SER A 1 112 ? -9.498 13.254 31.813 1.00 43.59 112 SER A N 1
ATOM 876 C CA . SER A 1 112 ? -9.745 12.093 32.660 1.00 43.59 112 SER A CA 1
ATOM 877 C C . SER A 1 112 ? -10.821 12.374 33.713 1.00 43.59 112 SER A C 1
ATOM 879 O O . SER A 1 112 ? -10.535 12.888 34.793 1.00 43.59 112 SER A O 1
ATOM 881 N N . GLY A 1 113 ? -12.057 12.007 33.388 1.00 42.09 113 GLY A N 1
ATOM 882 C CA . GLY A 1 113 ? -13.171 11.816 34.307 1.00 42.09 113 GLY A CA 1
ATOM 883 C C . GLY A 1 113 ? -13.912 10.525 33.932 1.00 42.09 113 GLY A C 1
ATOM 884 O O . GLY A 1 113 ? -13.872 10.120 32.767 1.00 42.09 113 GLY A O 1
ATOM 885 N N . PRO A 1 114 ? -14.557 9.836 34.885 1.00 38.53 114 PRO A N 1
ATOM 886 C CA . PRO A 1 114 ? -15.336 8.635 34.593 1.00 38.53 114 PRO A CA 1
ATOM 887 C C . PRO A 1 114 ? -16.514 8.999 33.668 1.00 38.53 114 PRO A C 1
ATOM 889 O O . PRO A 1 114 ? -17.470 9.628 34.110 1.00 38.53 114 PRO A O 1
ATOM 892 N N . GLY A 1 115 ? -16.411 8.651 32.377 1.00 48.66 115 GLY A N 1
ATOM 893 C CA . GLY A 1 115 ? -17.425 8.953 31.350 1.00 48.66 115 GLY A CA 1
ATOM 894 C C . GLY A 1 115 ? -16.909 9.395 29.969 1.00 48.66 115 GLY A C 1
ATOM 895 O O . GLY A 1 115 ? -17.710 9.839 29.153 1.00 48.66 115 GLY A O 1
ATOM 896 N N . SER A 1 116 ? -15.605 9.312 29.681 1.00 48.81 116 SER A N 1
ATOM 897 C CA . SER A 1 116 ? -15.040 9.685 28.372 1.00 48.81 116 SER A CA 1
ATOM 898 C C . SER A 1 116 ? -15.563 8.802 27.226 1.00 48.81 116 SER A C 1
ATOM 900 O O . SER A 1 116 ? -15.492 7.576 27.319 1.00 48.81 116 SER A O 1
ATOM 902 N N . ALA A 1 117 ? -16.074 9.433 26.162 1.00 53.78 117 ALA A N 1
ATOM 903 C CA . ALA A 1 117 ? -16.625 8.774 24.976 1.00 53.78 117 ALA A CA 1
ATOM 904 C C . ALA A 1 117 ? -15.589 7.865 24.275 1.00 53.78 117 ALA A C 1
ATOM 906 O O . ALA A 1 117 ? -14.391 8.157 24.329 1.00 53.78 117 ALA A O 1
ATOM 907 N N . PRO A 1 118 ? -16.022 6.762 23.634 1.00 58.00 118 PRO A N 1
ATOM 908 C CA . PRO A 1 118 ? -15.136 5.934 22.821 1.00 58.00 118 PRO A CA 1
ATOM 909 C C . PRO A 1 118 ? -14.545 6.745 21.653 1.00 58.00 118 PRO A C 1
ATOM 911 O O . PRO A 1 118 ? -15.185 7.698 21.205 1.00 58.00 118 PRO A O 1
ATOM 914 N N . PRO A 1 119 ? -13.349 6.370 21.153 1.00 62.59 119 PRO A N 1
ATOM 915 C CA . PRO A 1 119 ? -12.740 7.031 20.004 1.00 62.59 119 PRO A CA 1
ATOM 916 C C . PRO A 1 119 ? -13.712 7.056 18.820 1.00 62.59 119 PRO A C 1
ATOM 918 O O . PRO A 1 119 ? -14.341 6.046 18.509 1.00 62.59 1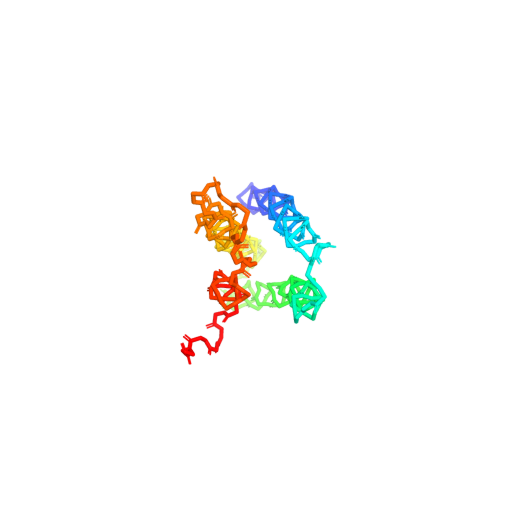19 PRO A O 1
ATO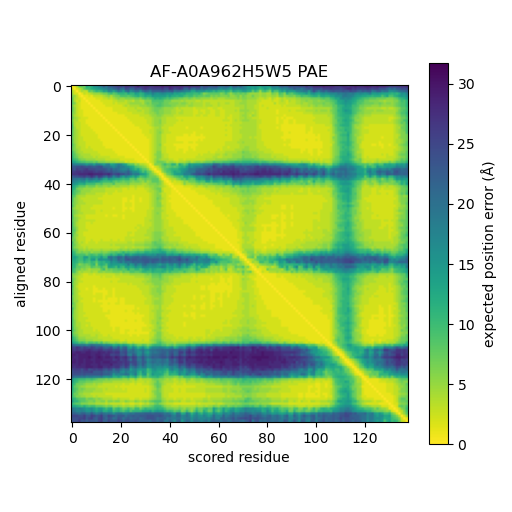M 921 N N . ASP A 1 120 ? -13.829 8.214 18.172 1.00 75.94 120 ASP A N 1
ATOM 922 C CA . ASP A 1 120 ? -14.720 8.407 17.029 1.00 75.94 120 ASP A CA 1
ATOM 923 C C . ASP A 1 120 ? -14.244 7.577 15.819 1.00 75.94 120 ASP A C 1
ATOM 925 O O . ASP A 1 120 ? -13.284 7.933 15.122 1.00 75.94 120 ASP A O 1
ATOM 929 N N . ASP A 1 121 ? -14.932 6.459 15.560 1.00 79.44 121 ASP A N 1
ATOM 930 C CA . ASP A 1 121 ? -14.710 5.578 14.405 1.00 79.44 121 ASP A CA 1
ATOM 931 C C . ASP A 1 121 ? -14.713 6.363 13.079 1.00 79.44 121 ASP A C 1
ATOM 933 O O . ASP A 1 121 ? -13.962 6.030 12.155 1.00 79.44 121 ASP A O 1
ATOM 937 N N . TYR A 1 122 ? -15.493 7.448 12.989 1.00 80.56 122 TYR A N 1
ATOM 938 C CA . TYR A 1 122 ? -15.551 8.309 11.810 1.00 80.56 122 TYR A CA 1
ATOM 939 C C . TYR A 1 122 ? -14.257 9.111 11.627 1.00 80.56 122 TYR A C 1
ATOM 941 O O . TYR A 1 122 ? -13.717 9.195 10.520 1.00 80.56 122 TYR A O 1
ATOM 949 N N . ALA A 1 123 ? -13.692 9.647 12.711 1.00 85.69 123 ALA A N 1
ATOM 950 C CA . ALA A 1 123 ? -12.402 10.332 12.681 1.00 85.69 123 ALA A CA 1
ATOM 951 C C . ALA A 1 123 ? -11.266 9.385 12.254 1.00 85.69 123 ALA A C 1
ATOM 953 O O . ALA A 1 123 ? -10.402 9.765 11.456 1.00 85.69 123 ALA A O 1
ATOM 954 N N . ILE A 1 124 ? -11.292 8.131 12.722 1.00 87.88 124 ILE A N 1
ATOM 955 C CA . ILE A 1 124 ? -10.349 7.092 12.284 1.00 87.88 124 ILE A CA 1
ATOM 956 C C . ILE A 1 124 ? -10.543 6.787 10.794 1.00 87.88 124 ILE A C 1
ATOM 958 O O . ILE A 1 124 ? -9.562 6.764 10.047 1.00 87.88 124 ILE A O 1
ATOM 962 N N . ALA A 1 125 ? -11.781 6.601 10.331 1.00 86.81 125 ALA A N 1
ATOM 963 C CA . ALA A 1 125 ? -12.076 6.349 8.922 1.00 86.81 125 ALA A CA 1
ATOM 964 C C . ALA A 1 125 ? -11.573 7.489 8.015 1.00 86.81 125 ALA A C 1
ATOM 966 O O . ALA A 1 125 ? -10.902 7.226 7.012 1.00 86.81 125 ALA A O 1
ATOM 967 N N . ASN A 1 126 ? -11.779 8.749 8.411 1.00 87.31 126 ASN A N 1
ATOM 968 C CA . ASN A 1 126 ? -11.273 9.925 7.694 1.00 87.31 126 ASN A CA 1
ATOM 969 C C . ASN A 1 126 ? -9.742 9.938 7.600 1.00 87.31 126 ASN A C 1
ATOM 971 O O . ASN A 1 126 ? -9.180 10.240 6.547 1.00 87.31 126 ASN A O 1
ATOM 975 N N . CYS A 1 127 ? -9.036 9.528 8.657 1.00 91.38 127 CYS A N 1
ATOM 976 C CA . CYS A 1 127 ? -7.583 9.367 8.597 1.00 91.38 127 CYS A CA 1
ATOM 977 C C . CYS A 1 127 ? -7.138 8.329 7.553 1.00 91.38 127 CYS A C 1
ATOM 979 O O . CYS A 1 127 ? -6.050 8.456 6.983 1.00 91.38 127 CYS A O 1
ATOM 981 N N . LEU A 1 128 ? -7.945 7.295 7.310 1.00 91.81 128 LEU A N 1
ATOM 982 C CA . LEU A 1 128 ? -7.622 6.186 6.410 1.00 91.81 128 LEU A CA 1
ATOM 983 C C . LEU A 1 128 ? -7.993 6.464 4.950 1.00 91.81 128 LEU A C 1
ATOM 985 O O . LEU A 1 128 ? -7.419 5.837 4.058 1.00 91.81 128 LEU A O 1
ATOM 989 N N . GLN A 1 129 ? -8.859 7.445 4.683 1.00 88.50 129 GLN A N 1
ATOM 990 C CA . GLN A 1 129 ? -9.264 7.846 3.332 1.00 88.50 129 GLN A CA 1
ATOM 991 C C . GLN A 1 129 ? -8.072 8.135 2.399 1.00 88.50 129 GLN A C 1
ATOM 993 O O . GLN A 1 129 ? -8.066 7.750 1.229 1.00 88.50 129 GLN A O 1
ATOM 998 N N . GLN A 1 130 ? -6.978 8.701 2.910 1.00 83.12 130 GLN A N 1
ATOM 999 C CA . GLN A 1 130 ? -5.770 8.947 2.108 1.00 83.12 130 GLN A CA 1
ATOM 1000 C C . GLN A 1 130 ? -5.125 7.678 1.509 1.00 83.12 130 GLN A C 1
ATOM 1002 O O . GLN A 1 130 ? -4.301 7.767 0.593 1.00 83.12 130 GLN A O 1
ATOM 1007 N N . LEU A 1 131 ? -5.478 6.487 2.008 1.00 90.19 131 LEU A N 1
ATOM 1008 C CA . LEU A 1 131 ? -5.034 5.196 1.476 1.00 90.19 131 LEU A CA 1
ATOM 1009 C C . LEU A 1 131 ? -5.913 4.682 0.326 1.00 90.19 131 LEU A C 1
ATOM 1011 O O . LEU A 1 131 ? -5.477 3.775 -0.387 1.00 90.19 131 LEU A O 1
ATOM 1015 N N . ALA A 1 132 ? -7.077 5.291 0.098 1.00 85.44 132 ALA A N 1
ATOM 1016 C CA . ALA A 1 132 ? -8.025 4.989 -0.973 1.00 85.44 132 ALA A CA 1
ATOM 1017 C C . ALA A 1 132 ? -8.215 6.218 -1.895 1.00 85.44 132 ALA A C 1
ATOM 1019 O O . ALA A 1 132 ? -9.273 6.840 -1.915 1.00 85.44 132 ALA A O 1
ATOM 1020 N N . PRO A 1 133 ? -7.185 6.616 -2.665 1.00 71.12 133 PRO A N 1
ATOM 1021 C CA . PRO A 1 133 ? -7.177 7.880 -3.411 1.00 71.12 133 PRO A CA 1
ATOM 1022 C C . PRO A 1 133 ? -8.120 7.910 -4.623 1.00 71.12 133 PRO A C 1
ATOM 1024 O O . PRO A 1 133 ? -8.344 8.981 -5.170 1.00 71.12 133 PRO A O 1
ATOM 1027 N N . LEU A 1 134 ? -8.623 6.757 -5.078 1.00 67.75 134 LEU A N 1
ATOM 1028 C CA . LEU A 1 134 ? -9.442 6.660 -6.292 1.00 67.75 134 LEU A CA 1
ATOM 1029 C C . LEU A 1 134 ? -10.866 7.201 -6.101 1.00 67.75 134 LEU A C 1
ATOM 1031 O O . LEU A 1 134 ? -11.571 7.377 -7.087 1.00 67.75 134 LEU A O 1
ATOM 1035 N N . THR A 1 135 ? -11.298 7.435 -4.860 1.00 59.06 135 THR A N 1
ATOM 1036 C CA . THR A 1 135 ? -12.722 7.649 -4.564 1.00 59.06 135 THR A CA 1
ATOM 1037 C C . THR A 1 135 ? -13.027 8.718 -3.514 1.00 59.06 135 THR A C 1
ATOM 1039 O O . THR A 1 135 ? -14.193 8.873 -3.176 1.00 59.06 135 THR A O 1
ATOM 1042 N N . ASN A 1 136 ? -12.059 9.471 -2.976 1.00 50.25 136 ASN A N 1
ATOM 1043 C CA . ASN A 1 136 ? -12.361 10.329 -1.820 1.00 50.25 136 ASN A CA 1
ATOM 1044 C C . ASN A 1 136 ? -12.778 11.766 -2.157 1.00 50.25 136 ASN A C 1
ATOM 1046 O O . ASN A 1 136 ? -11.948 12.669 -2.214 1.00 50.25 136 ASN A O 1
ATOM 1050 N N . HIS A 1 137 ? -14.100 11.936 -2.251 1.00 46.22 137 HIS A N 1
ATOM 1051 C CA . HIS A 1 137 ? -14.846 12.985 -1.553 1.00 46.22 137 HIS A CA 1
ATOM 1052 C C . HIS A 1 137 ? -16.036 12.306 -0.846 1.00 46.22 137 HIS A C 1
ATOM 1054 O O . HIS A 1 137 ? -17.001 11.933 -1.511 1.00 46.22 137 HIS A O 1
ATOM 1060 N N . LEU A 1 138 ? -15.940 12.095 0.469 1.00 49.50 138 LEU A N 1
ATOM 1061 C CA . LEU A 1 138 ? -17.087 11.817 1.340 1.00 49.50 138 LEU A CA 1
ATOM 1062 C C . LEU A 1 138 ? -17.283 13.018 2.261 1.00 49.50 138 LEU A C 1
ATOM 1064 O O . LEU A 1 138 ? -16.247 13.532 2.746 1.00 49.50 138 LEU A O 1
#

Radius of gyration: 18.75 Å; Cα contacts (8 Å, |Δi|>4): 115; chains: 1; bounding box: 42×22×61 Å

Nearest PDB structures (foldseek):
  3gi7-assembly1_A  TM=8.331E-01  e=2.798E-02  Pseudomonas putida KT2440
  9brq-assembly1_m  TM=4.626E-01  e=3.708E+00  Mus musculus
  7q83-assembly1_B  TM=3.118E-01  e=3.512E+00  Saccharomyces cerevisiae S288C
  7q83-assembly2_D  TM=3.243E-01  e=3.708E+00  Saccharomyces cerevisiae S288C

Solvent-accessible surface area (backbone atoms only — not comparable to full-atom values): 7630 Å² total; per-residue (Å²): 126,67,71,39,53,52,30,43,54,52,24,53,54,34,45,54,53,30,52,55,47,48,52,53,40,50,53,54,51,56,62,60,42,73,85,42,103,54,77,58,64,60,50,53,54,47,53,56,51,48,53,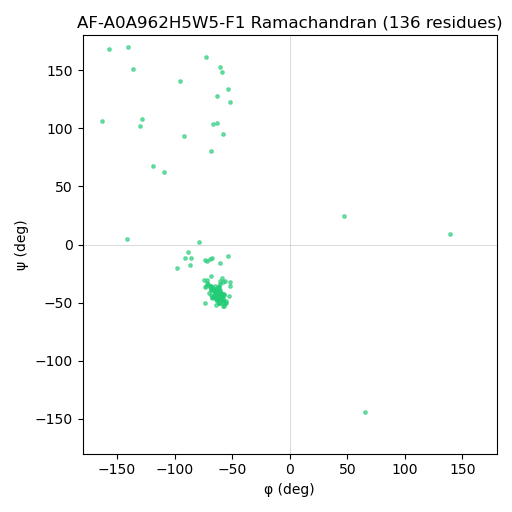56,51,48,55,54,48,47,51,55,52,17,51,49,56,7,59,73,60,77,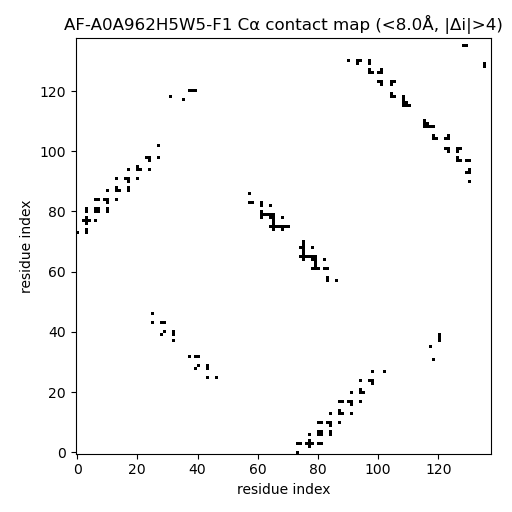49,77,80,70,48,24,60,27,48,20,25,48,42,44,27,53,52,34,49,54,49,35,49,41,46,52,52,23,40,54,41,36,56,48,60,65,64,70,69,62,83,93,54,99,79,63,72,77,72,57,66,64,61,44,50,60,31,49,43,67,76,46,75,93,69,76,84,130

Secondary structure (DSSP, 8-state):
-HHHHHHHHHHHHHHHHHHHHHHHHHHHHHHHHTT--STHHHHHHHHHHHHHHHHHHHHHHHHHHHHHT--STTHHHHHHHHHHHHHHHHHHHHHHHHHHHHHHHTTSS-SSSTTPPPP-HHHHHHHHHTT-TTS---

Mean predicted aligned error: 7.61 Å